Protein AF-E1KUI1-F1 (afdb_monomer)

Solvent-accessible surface area (backbone atoms only — not comparable to full-atom values): 10138 Å² total; per-residue (Å²): 111,72,47,56,78,68,71,68,58,51,74,69,55,48,51,50,50,35,56,54,46,67,44,92,85,58,58,82,94,52,48,87,53,28,62,72,44,41,47,66,69,60,43,74,79,70,71,72,81,56,72,68,55,54,53,51,53,49,58,68,67,61,61,84,68,82,73,88,76,76,85,78,53,72,67,68,71,46,47,63,56,55,54,53,51,51,53,53,48,51,52,52,51,50,57,50,47,54,53,49,58,66,53,56,75,76,64,83,70,88,81,92,82,83,92,83,82,89,81,90,83,92,75,91,80,81,84,82,93,82,80,86,82,72,85,82,83,85,83,81,82,79,89,80,85,89,86,86,131

Organism: NCBI:txid866771

pLDDT: mean 72.59, std 19.26, range [33.62, 96.5]

Foldseek 3Di:
DVCVVVVNDDPVRLVVVLVQLPDPDDDPVCVVCSCVSVVVVPCVVPDDDDPVVVVVVCVVVPPVPPDPPDDDDPCNVCVVVVVVVVVVVVVVVVVVVVVVVVVVVPPPDDDDDDDDDDDDDDDDDDDDPDDPPDDDDDDDDDDDDDDDD

Sequence (149 aa):
MERYWRCETSLQEEEILRSFFSQEDVPANLLPYKELFSYEQTEKATEILGEDFDKKILGMVNEDHPVKARVITMRQRLMPLFKAAAVVAIILTLQNALQGALTDEQAAQQPTMTPIENTANKGAAVAKIDSAKIDSAQQAQAIAPSDVN

Radius of gyration: 42.43 Å; Cα contacts (8 Å, |Δi|>4): 20; chains: 1; bounding box: 92×52×97 Å

Mean predicted aligned error: 21.45 Å

Structure (mmCIF, N/CA/C/O backbone):
data_AF-E1KUI1-F1
#
_entry.id   AF-E1KUI1-F1
#
loop_
_atom_site.group_PDB
_atom_site.id
_atom_site.type_symbol
_atom_site.label_atom_id
_atom_site.label_alt_id
_atom_site.label_comp_id
_atom_site.label_asym_id
_atom_site.label_entity_id
_atom_site.label_seq_id
_atom_site.pdbx_PDB_ins_code
_atom_site.Cartn_x
_atom_site.Cartn_y
_atom_site.Cartn_z
_atom_site.occupancy
_atom_site.B_iso_or_equiv
_atom_site.auth_seq_id
_atom_site.auth_comp_id
_atom_site.auth_asym_id
_atom_site.auth_atom_id
_atom_site.pdbx_PDB_model_num
ATOM 1 N N . MET A 1 1 ? -6.679 10.945 22.020 1.00 87.62 1 MET A N 1
ATOM 2 C CA . MET A 1 1 ? -7.544 10.284 21.008 1.00 87.62 1 MET A CA 1
ATOM 3 C C . MET A 1 1 ? -7.897 11.222 19.854 1.00 87.62 1 MET A C 1
ATOM 5 O O . MET A 1 1 ? -8.005 10.807 18.716 1.00 87.62 1 MET A O 1
ATOM 9 N N . GLU A 1 2 ? -8.007 12.513 20.120 1.00 91.44 2 GLU A N 1
ATOM 10 C CA . GLU A 1 2 ? -8.360 13.606 19.215 1.00 91.44 2 GLU A CA 1
ATOM 11 C C . GLU A 1 2 ? -7.459 13.668 17.975 1.00 91.44 2 GLU A C 1
ATOM 13 O O . GLU A 1 2 ? -7.941 13.912 16.875 1.00 91.44 2 GLU A O 1
ATOM 18 N N . ARG A 1 3 ? -6.154 13.407 18.132 1.00 95.56 3 ARG A N 1
ATOM 19 C CA . ARG A 1 3 ? -5.214 13.321 17.001 1.00 95.56 3 ARG A CA 1
ATOM 20 C C . ARG A 1 3 ? -5.436 12.085 16.132 1.00 95.56 3 ARG A C 1
ATOM 22 O O . ARG A 1 3 ? -5.349 12.202 14.918 1.00 95.56 3 ARG A O 1
ATOM 29 N N . TYR A 1 4 ? -5.774 10.946 16.740 1.00 92.75 4 TYR A N 1
ATOM 30 C CA . TYR A 1 4 ? -6.116 9.722 16.009 1.00 92.75 4 TYR A CA 1
ATOM 31 C C . TYR A 1 4 ? -7.357 9.960 15.142 1.00 92.75 4 TYR A C 1
ATOM 33 O O . TYR A 1 4 ? -7.344 9.703 13.944 1.00 92.75 4 TYR A O 1
ATOM 41 N N . TRP A 1 5 ? -8.384 10.606 15.707 1.00 92.62 5 TRP A N 1
ATOM 42 C CA . TRP A 1 5 ? -9.588 10.996 14.964 1.00 92.62 5 TRP A CA 1
ATOM 43 C C . TRP A 1 5 ? -9.354 12.025 13.859 1.00 92.62 5 TRP A C 1
ATOM 45 O O . TRP A 1 5 ? -10.129 12.089 12.910 1.00 92.62 5 TRP A O 1
ATOM 55 N N . ARG A 1 6 ? -8.296 12.827 13.969 1.00 96.25 6 ARG A N 1
ATOM 56 C CA . ARG A 1 6 ? -7.874 13.778 12.934 1.00 96.25 6 ARG A CA 1
ATOM 57 C C . ARG A 1 6 ? -6.891 13.166 11.929 1.00 96.25 6 ARG A C 1
ATOM 59 O O . ARG A 1 6 ? -6.432 13.887 11.051 1.00 96.25 6 ARG A O 1
ATOM 66 N N . CYS A 1 7 ? -6.580 11.873 12.050 1.00 93.06 7 CYS A N 1
ATOM 67 C CA . CYS A 1 7 ? -5.584 11.166 11.241 1.00 93.06 7 CYS A CA 1
ATOM 68 C C . CYS A 1 7 ? -4.186 11.815 11.295 1.00 93.06 7 CYS A C 1
ATOM 70 O O . CYS A 1 7 ? -3.474 11.864 10.297 1.00 93.06 7 CYS A O 1
ATOM 72 N N . GLU A 1 8 ? -3.798 12.333 12.463 1.00 96.25 8 GLU A N 1
ATOM 73 C CA . GLU A 1 8 ? -2.501 12.989 12.696 1.00 96.25 8 GLU A CA 1
ATOM 74 C C . GLU A 1 8 ? -1.548 12.160 13.569 1.00 96.25 8 GLU A C 1
ATOM 76 O O . GLU A 1 8 ? -0.517 12.666 14.017 1.00 96.25 8 GLU A O 1
ATOM 81 N N . THR A 1 9 ? -1.904 10.916 13.882 1.00 94.69 9 THR A N 1
ATOM 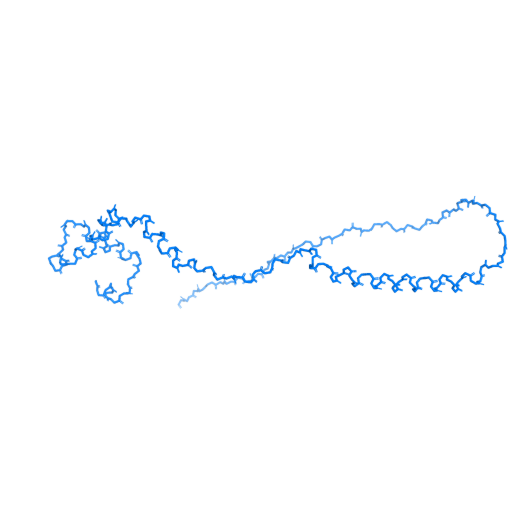82 C CA . THR A 1 9 ? -1.051 10.013 14.659 1.00 94.69 9 THR A CA 1
ATOM 83 C C . THR A 1 9 ? 0.041 9.389 13.802 1.00 94.69 9 THR A C 1
ATOM 85 O O . THR A 1 9 ? -0.169 9.091 12.628 1.00 94.69 9 THR A O 1
ATOM 88 N N . SER A 1 10 ? 1.218 9.170 14.387 1.00 95.88 10 SER A N 1
ATOM 89 C CA . SER A 1 10 ? 2.260 8.352 13.762 1.00 95.88 10 SER A CA 1
ATOM 90 C C . SER A 1 10 ? 2.019 6.855 13.998 1.00 95.88 10 SER A C 1
ATOM 92 O O . SER A 1 10 ? 1.294 6.464 14.913 1.00 95.88 10 SER A O 1
ATOM 94 N N . LEU A 1 11 ? 2.691 5.996 13.223 1.00 92.81 11 LEU A N 1
ATOM 95 C CA . LEU A 1 11 ? 2.594 4.536 13.383 1.00 92.81 11 LEU A CA 1
ATOM 96 C C . LEU A 1 11 ? 2.981 4.064 14.794 1.00 92.81 11 LEU A C 1
ATOM 98 O O . LEU A 1 11 ? 2.354 3.153 15.331 1.00 92.81 11 LEU A O 1
ATOM 102 N N . GLN A 1 12 ? 3.985 4.702 15.403 1.00 94.12 12 GLN A N 1
ATOM 103 C CA . GLN A 1 12 ? 4.421 4.399 16.769 1.00 94.12 12 GLN A CA 1
ATOM 104 C C . GLN A 1 12 ? 3.353 4.797 17.793 1.00 94.12 12 GLN A C 1
ATOM 106 O O . GLN A 1 12 ? 3.092 4.066 18.742 1.00 94.12 12 GLN A O 1
ATOM 111 N N . GLU A 1 13 ? 2.708 5.949 17.602 1.00 92.88 13 GLU A N 1
ATOM 112 C CA . GLU A 1 13 ? 1.629 6.402 18.483 1.00 92.88 13 GLU A CA 1
ATOM 113 C C . GLU A 1 13 ? 0.415 5.473 18.401 1.00 92.88 13 GLU A C 1
ATOM 115 O O . GLU A 1 13 ? -0.19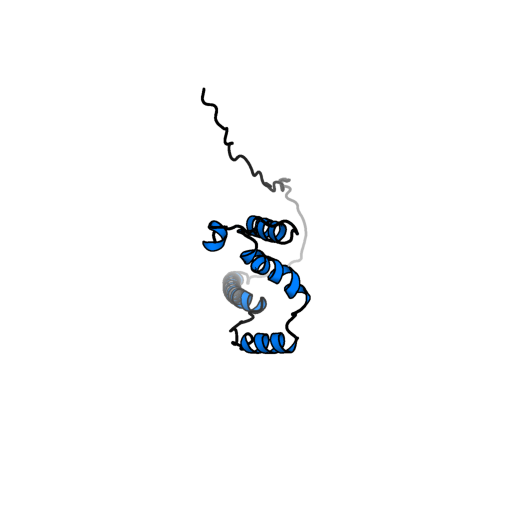0 5.151 19.422 1.00 92.88 13 GLU A O 1
ATOM 120 N N . GLU A 1 14 ? 0.082 4.988 17.208 1.00 91.94 14 GLU A N 1
ATOM 121 C CA . GLU A 1 14 ? -0.985 4.004 17.023 1.00 91.94 14 GLU A CA 1
ATOM 122 C C . GLU A 1 14 ? -0.646 2.639 17.625 1.00 91.94 14 GLU A C 1
ATOM 124 O O . GLU A 1 14 ? -1.529 1.966 18.147 1.00 91.94 14 GLU A O 1
ATOM 129 N N . GLU A 1 15 ? 0.620 2.217 17.598 1.00 90.75 15 GLU A N 1
ATOM 130 C CA . GLU A 1 15 ? 1.066 1.001 18.286 1.00 90.75 15 GLU A CA 1
ATOM 131 C C . GLU A 1 15 ? 0.901 1.112 19.807 1.00 90.75 15 GLU A C 1
ATOM 133 O O . GLU A 1 15 ? 0.444 0.166 20.455 1.00 90.75 15 GLU A O 1
ATOM 138 N N . ILE A 1 16 ? 1.181 2.289 20.371 1.00 92.19 16 ILE A N 1
ATOM 139 C CA . ILE A 1 16 ? 0.914 2.579 21.783 1.00 92.19 16 ILE A CA 1
ATOM 140 C C . ILE A 1 16 ? -0.591 2.528 22.064 1.00 92.19 16 ILE A C 1
ATOM 142 O O . ILE A 1 16 ? -0.994 1.930 23.059 1.00 92.19 16 ILE A O 1
ATOM 146 N N . LEU A 1 17 ? -1.431 3.107 21.198 1.00 91.62 17 LEU A N 1
ATOM 147 C CA . LEU A 1 17 ? -2.890 3.039 21.345 1.00 91.62 17 LEU A CA 1
ATOM 148 C C . LEU A 1 17 ? -3.383 1.587 21.311 1.00 91.62 17 LEU A C 1
ATOM 150 O O . LEU A 1 17 ? -4.104 1.174 22.217 1.00 91.62 17 LEU A O 1
ATOM 154 N N . ARG A 1 18 ? -2.939 0.790 20.334 1.00 89.44 18 ARG A N 1
ATOM 155 C CA . ARG A 1 18 ? -3.255 -0.644 20.252 1.00 89.44 18 ARG A CA 1
ATOM 156 C C . ARG A 1 18 ? -2.854 -1.383 21.529 1.00 89.44 18 ARG A C 1
ATOM 158 O O . ARG A 1 18 ? -3.669 -2.091 22.115 1.00 89.44 18 ARG A O 1
ATOM 165 N N . SER A 1 19 ? -1.634 -1.148 22.009 1.00 89.50 19 SER A N 1
ATOM 166 C CA . SER A 1 19 ? -1.121 -1.767 23.236 1.00 89.50 19 SER A CA 1
ATOM 167 C C . SER A 1 19 ? -1.911 -1.352 24.479 1.00 89.50 19 SER A C 1
ATOM 169 O O . SER A 1 19 ? -2.194 -2.192 25.327 1.00 89.50 19 SER A O 1
ATOM 171 N N . PHE A 1 20 ? -2.300 -0.079 24.582 1.00 91.38 20 PHE A N 1
ATOM 172 C CA . PHE A 1 20 ? -3.112 0.448 25.680 1.00 91.38 20 PHE A CA 1
ATOM 173 C C . PHE A 1 20 ? -4.503 -0.198 25.718 1.00 91.38 20 PHE A C 1
ATOM 175 O O . PHE A 1 20 ? -4.936 -0.679 26.760 1.00 91.38 20 PHE A O 1
ATOM 182 N N . PHE A 1 21 ? -5.191 -0.273 24.577 1.00 90.69 21 PHE A N 1
ATOM 183 C CA . PHE A 1 21 ? -6.535 -0.856 24.499 1.00 90.69 21 PHE A CA 1
ATOM 184 C C . PHE A 1 21 ? -6.555 -2.389 24.576 1.00 90.69 21 PHE A C 1
ATOM 186 O O . PHE A 1 21 ? -7.590 -2.968 24.906 1.00 90.69 21 PHE A O 1
ATOM 193 N N . SER A 1 22 ? -5.418 -3.050 24.343 1.00 86.25 22 SER A N 1
ATOM 194 C CA . SER A 1 22 ? -5.261 -4.490 24.573 1.00 86.25 22 SER A CA 1
ATOM 195 C C . SER A 1 22 ? -5.218 -4.869 26.062 1.00 86.25 22 SER A C 1
ATOM 197 O O . SER A 1 22 ? -5.285 -6.056 26.380 1.00 86.25 22 SER A O 1
ATOM 199 N N . GLN A 1 23 ? -5.090 -3.904 26.977 1.00 85.94 23 GLN A N 1
ATOM 200 C CA . GLN A 1 23 ? -5.065 -4.159 28.418 1.00 85.94 23 GLN A CA 1
ATOM 201 C C . GLN A 1 23 ? -6.477 -4.443 28.968 1.00 85.94 23 GLN A C 1
ATOM 203 O O . GLN A 1 23 ? -7.504 -4.068 28.387 1.00 85.94 23 GLN A O 1
ATOM 208 N N . GLU A 1 24 ? -6.549 -5.142 30.104 1.00 78.62 24 GLU A N 1
ATOM 209 C CA . GLU A 1 24 ? -7.824 -5.430 30.778 1.00 78.62 24 GLU A CA 1
ATOM 210 C C . GLU A 1 24 ? -8.410 -4.189 31.471 1.00 78.62 24 GLU A C 1
ATOM 212 O O . GLU A 1 24 ? -9.627 -4.012 31.460 1.00 78.62 24 GLU A O 1
ATOM 217 N N . ASP A 1 25 ? -7.559 -3.299 31.991 1.00 84.44 25 ASP A N 1
ATOM 218 C CA . ASP A 1 25 ? -7.949 -2.096 32.734 1.00 84.44 25 ASP A CA 1
ATOM 219 C C . ASP A 1 25 ? -7.960 -0.848 31.832 1.00 84.44 25 ASP A C 1
ATOM 221 O O . ASP A 1 25 ? -6.983 -0.105 31.738 1.00 84.44 25 ASP A O 1
ATOM 225 N N . VAL A 1 26 ? -9.072 -0.638 31.118 1.00 87.38 26 VAL A N 1
ATOM 226 C CA . VAL A 1 26 ? -9.299 0.557 30.287 1.00 87.38 26 VAL A CA 1
ATOM 227 C C . VAL A 1 26 ? -10.351 1.453 30.956 1.00 87.38 26 VAL A C 1
ATOM 229 O O . VAL A 1 26 ? -11.426 0.964 31.314 1.00 87.38 26 VAL A O 1
ATOM 232 N N . PRO A 1 27 ? -10.108 2.773 31.078 1.00 90.25 27 PRO A N 1
ATOM 233 C CA . PRO A 1 27 ? -11.058 3.714 31.667 1.00 90.25 27 PRO A CA 1
ATOM 234 C C . PRO A 1 27 ? -12.456 3.662 31.032 1.00 90.25 27 PRO A C 1
ATOM 236 O O . PRO A 1 27 ? -12.597 3.543 29.813 1.00 90.25 27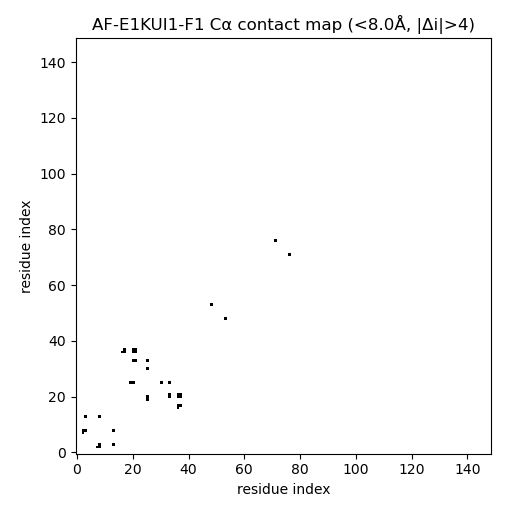 PRO A O 1
ATOM 239 N N . ALA A 1 28 ? -13.506 3.833 31.843 1.00 88.31 28 ALA A N 1
ATOM 240 C CA . ALA A 1 28 ? -14.900 3.670 31.412 1.00 88.31 28 ALA A CA 1
ATOM 241 C C . ALA A 1 28 ? -15.318 4.574 30.235 1.00 88.31 28 ALA A C 1
ATOM 243 O O . ALA A 1 28 ? -16.136 4.185 29.406 1.00 88.31 28 ALA A O 1
ATOM 244 N N . ASN A 1 29 ? -14.731 5.768 30.128 1.00 88.88 29 ASN A N 1
ATOM 245 C CA . ASN A 1 29 ? -14.962 6.701 29.021 1.00 88.88 29 ASN A CA 1
ATOM 246 C C . ASN A 1 29 ? -14.332 6.248 27.692 1.00 88.88 29 ASN A C 1
ATOM 248 O O . ASN A 1 29 ? -14.696 6.767 26.639 1.00 88.88 29 ASN A O 1
ATOM 252 N N . LEU A 1 30 ? -13.378 5.317 27.741 1.00 89.12 30 LEU A N 1
ATOM 253 C CA . LEU A 1 30 ? -12.646 4.805 26.586 1.00 89.12 30 LEU A CA 1
ATOM 254 C C . LEU A 1 30 ? -13.030 3.364 26.220 1.00 89.12 30 LEU A C 1
ATOM 256 O O . LEU A 1 30 ? -12.732 2.935 25.108 1.00 89.12 30 LEU A O 1
ATOM 260 N N . LEU A 1 31 ? -13.753 2.652 27.095 1.00 88.56 31 LEU A N 1
ATOM 261 C CA . LEU A 1 31 ? -14.287 1.310 26.832 1.00 88.56 31 LEU A CA 1
ATOM 262 C C . LEU A 1 31 ? -15.001 1.160 25.476 1.00 88.56 31 LEU A C 1
ATOM 264 O O . LEU A 1 31 ? -14.735 0.162 24.808 1.00 88.56 31 LEU A O 1
ATOM 268 N N . PRO A 1 32 ? -15.836 2.116 25.005 1.00 89.25 32 PRO A N 1
ATOM 269 C CA . PRO A 1 32 ? -16.510 1.976 23.711 1.00 89.25 32 PRO A CA 1
ATOM 270 C C . PRO A 1 32 ? -15.553 1.868 22.518 1.00 89.25 32 PRO A C 1
ATOM 272 O O . PRO A 1 32 ? -15.928 1.345 21.475 1.00 89.25 32 PRO A O 1
ATOM 275 N N . TYR A 1 33 ? -14.323 2.366 22.660 1.00 89.06 33 TYR A N 1
ATOM 276 C CA . TYR A 1 33 ? -13.316 2.352 21.600 1.00 89.06 33 TYR A CA 1
ATOM 277 C C . TYR A 1 33 ? -12.393 1.139 21.674 1.00 89.06 33 TYR A C 1
ATOM 279 O O . TYR A 1 33 ? -11.600 0.945 20.761 1.00 89.06 33 TYR A O 1
ATOM 287 N N . LYS A 1 34 ? -12.487 0.314 22.725 1.00 89.06 34 LYS A N 1
ATOM 288 C CA . LYS A 1 34 ? -11.634 -0.867 22.892 1.00 89.06 34 LYS A CA 1
ATOM 289 C C . LYS A 1 34 ? -11.737 -1.808 21.692 1.00 89.06 34 LYS A C 1
ATOM 291 O O . LYS A 1 34 ? -10.710 -2.214 21.155 1.00 89.06 34 LYS A O 1
ATOM 296 N N . GLU A 1 35 ? -12.961 -2.050 21.224 1.00 86.94 35 GLU A N 1
ATOM 297 C CA . GLU A 1 35 ? -13.221 -2.934 20.083 1.00 86.94 35 GLU A CA 1
ATOM 298 C C . GLU A 1 35 ? -12.586 -2.448 18.772 1.00 86.94 35 GLU A C 1
ATOM 300 O O . GLU A 1 35 ? -12.198 -3.248 17.926 1.00 86.94 35 GLU A O 1
ATOM 305 N N . LEU A 1 36 ? -12.406 -1.132 18.613 1.00 88.25 36 LEU A N 1
ATOM 306 C CA . LEU A 1 36 ? -11.766 -0.570 17.424 1.00 88.25 36 LEU A CA 1
ATOM 307 C C . LEU A 1 36 ? -10.295 -0.989 17.311 1.00 88.25 36 LEU A C 1
ATOM 309 O O . LEU A 1 36 ? -9.790 -1.179 16.208 1.00 88.25 36 LEU A O 1
ATOM 313 N N . PHE A 1 37 ? -9.613 -1.119 18.449 1.00 88.44 37 PHE A N 1
ATOM 314 C CA . PHE A 1 37 ? -8.192 -1.456 18.499 1.00 88.44 37 PHE A CA 1
ATOM 315 C C . PHE A 1 37 ? -7.943 -2.954 18.725 1.00 88.44 37 PHE A C 1
ATOM 317 O O . PHE A 1 37 ? -6.877 -3.440 18.353 1.00 88.44 37 PHE A O 1
ATOM 324 N N . SER A 1 38 ? -8.903 -3.697 19.290 1.00 83.50 38 SER A N 1
ATOM 325 C CA . SER A 1 38 ? -8.815 -5.159 19.431 1.00 83.50 38 SER A CA 1
ATOM 326 C C . SER A 1 38 ? -9.057 -5.883 18.104 1.00 83.50 38 SER A C 1
ATOM 328 O O . SER A 1 38 ? -8.363 -6.856 17.815 1.00 83.50 38 SER A O 1
ATOM 330 N N . TYR A 1 39 ? -9.978 -5.385 17.270 1.00 77.00 39 TYR A N 1
ATOM 331 C CA . TYR A 1 39 ? -10.375 -6.032 16.017 1.00 77.00 39 TYR A CA 1
ATOM 332 C C . TYR A 1 39 ? -9.187 -6.296 15.083 1.00 77.00 39 TYR A C 1
ATOM 334 O O . TYR A 1 39 ? -9.008 -7.413 14.596 1.00 77.00 39 TYR A O 1
ATOM 342 N N . GLU A 1 40 ? -8.308 -5.303 14.891 1.00 68.00 40 GLU A N 1
ATOM 343 C CA . GLU A 1 40 ? -7.105 -5.474 14.064 1.00 68.00 40 GLU A CA 1
ATOM 344 C C . GLU A 1 40 ? -6.160 -6.560 14.592 1.00 68.00 40 GLU A C 1
ATOM 346 O O . GLU A 1 40 ? -5.435 -7.173 13.810 1.00 68.00 40 GLU A O 1
ATOM 351 N N . GLN A 1 41 ? -6.124 -6.773 15.907 1.00 69.62 41 GLN A N 1
ATOM 352 C CA . GLN A 1 41 ? -5.233 -7.740 16.539 1.00 69.62 41 GLN A CA 1
ATOM 353 C C . GLN A 1 41 ? -5.781 -9.167 16.417 1.00 69.62 41 GLN A C 1
ATOM 355 O O . GLN A 1 41 ? -5.005 -10.107 16.247 1.00 69.62 41 GLN A O 1
ATOM 360 N N . THR A 1 42 ? -7.104 -9.324 16.4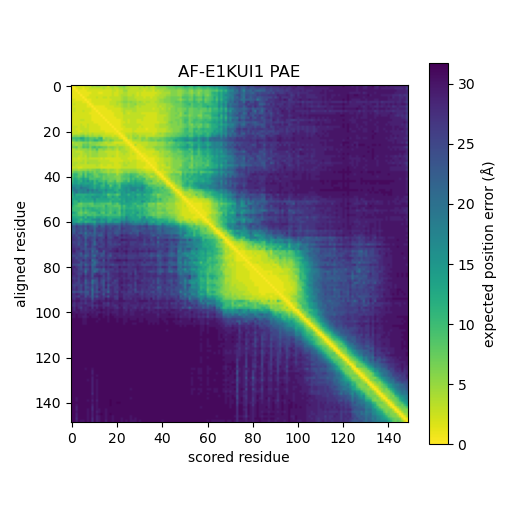97 1.00 67.50 42 THR A N 1
ATOM 361 C CA . THR A 1 42 ? -7.782 -10.626 16.520 1.00 67.50 42 THR A CA 1
ATOM 362 C C . THR A 1 42 ? -8.065 -11.175 15.117 1.00 67.50 42 THR A C 1
ATOM 364 O O . THR A 1 42 ? -7.859 -12.363 14.873 1.00 67.50 42 THR A O 1
ATOM 367 N N . GLU A 1 43 ? -8.467 -10.328 14.167 1.00 63.84 43 GLU A N 1
ATOM 368 C CA . GLU A 1 43 ? -8.926 -10.784 12.844 1.00 63.84 43 GLU A CA 1
ATOM 369 C C . GLU A 1 43 ? -7.802 -10.950 11.816 1.00 63.84 43 GLU A C 1
ATOM 371 O O . GLU A 1 43 ? -7.898 -11.814 10.943 1.00 63.84 43 GLU A O 1
ATOM 376 N N . LYS A 1 44 ? -6.674 -10.228 11.954 1.00 61.44 44 LYS A N 1
ATOM 377 C CA . LYS A 1 44 ? -5.494 -10.415 11.077 1.00 61.44 44 LYS A CA 1
ATOM 378 C C . LYS A 1 44 ? -4.970 -11.856 11.072 1.00 61.44 44 LYS A C 1
ATOM 380 O O . LYS A 1 44 ? -4.291 -12.249 10.129 1.00 61.44 44 LYS A O 1
ATOM 385 N N . ALA A 1 45 ? -5.258 -12.628 12.119 1.00 61.12 45 ALA A N 1
ATOM 386 C CA . ALA A 1 45 ? -4.861 -14.027 12.224 1.00 61.12 45 ALA A CA 1
ATOM 387 C C . ALA A 1 45 ? -5.888 -15.011 11.635 1.00 61.12 45 ALA A C 1
ATOM 389 O O . ALA A 1 45 ? -5.525 -16.153 11.357 1.00 61.12 45 ALA A O 1
ATOM 390 N N . THR A 1 46 ? -7.145 -14.596 11.459 1.00 62.09 46 THR A N 1
ATOM 391 C CA . THR A 1 46 ? -8.273 -15.520 11.248 1.00 62.09 46 THR A CA 1
ATOM 392 C C . THR A 1 46 ? -8.895 -15.383 9.859 1.00 62.09 46 THR A C 1
ATOM 394 O O . THR A 1 46 ? -9.269 -16.394 9.266 1.00 62.09 46 THR A O 1
ATOM 397 N N . GLU A 1 47 ? -8.944 -14.177 9.289 1.00 65.00 47 GLU A N 1
ATOM 398 C CA . GLU A 1 47 ? -9.609 -13.922 8.006 1.00 65.00 47 GLU A CA 1
ATOM 399 C C . GLU A 1 47 ? -8.591 -13.655 6.887 1.00 65.00 47 GLU A C 1
ATOM 401 O O . GLU A 1 47 ? -8.405 -12.540 6.400 1.00 65.00 47 GLU A O 1
ATOM 406 N N . ILE A 1 48 ? -7.878 -14.709 6.488 1.00 72.75 48 ILE A N 1
ATOM 407 C CA . ILE A 1 48 ? -7.005 -14.662 5.311 1.00 72.75 48 ILE A CA 1
ATOM 408 C C . ILE A 1 48 ? -7.878 -14.890 4.076 1.00 72.75 48 ILE A C 1
ATOM 410 O O . ILE A 1 48 ? -8.610 -15.879 3.992 1.00 72.75 48 ILE A O 1
ATOM 414 N N . LEU A 1 49 ? -7.804 -13.978 3.105 1.00 80.69 49 LEU A N 1
ATOM 415 C CA . LEU A 1 49 ? -8.493 -14.150 1.831 1.00 80.69 49 LEU A CA 1
ATOM 416 C C . LEU A 1 49 ? -7.902 -15.363 1.096 1.00 80.69 49 LEU A C 1
ATOM 418 O O . LEU A 1 49 ? -6.689 -15.558 1.060 1.00 80.69 49 LEU A O 1
ATOM 422 N N . GLY A 1 50 ? -8.771 -16.205 0.537 1.00 84.06 50 GLY A N 1
ATOM 423 C CA . GLY A 1 50 ? -8.346 -17.403 -0.187 1.00 84.06 50 GLY A CA 1
ATOM 424 C C . GLY A 1 50 ? -7.651 -17.081 -1.513 1.00 84.06 50 GLY A C 1
ATOM 425 O O . GLY A 1 50 ? -7.845 -16.012 -2.091 1.00 84.06 50 GLY A O 1
ATOM 426 N N . GLU A 1 51 ? -6.916 -18.058 -2.046 1.00 83.12 51 GLU A N 1
ATOM 427 C CA . GLU A 1 51 ? -6.149 -17.931 -3.299 1.00 83.12 51 GLU A CA 1
ATOM 428 C C . GLU A 1 51 ? -7.002 -17.497 -4.512 1.00 83.12 51 GLU A C 1
ATOM 430 O O . GLU A 1 51 ? -6.500 -16.876 -5.453 1.00 83.12 51 GLU A O 1
ATOM 435 N N . ASP A 1 52 ? -8.309 -17.776 -4.496 1.00 88.25 52 ASP A N 1
ATOM 436 C CA . ASP A 1 52 ? -9.245 -17.349 -5.541 1.00 88.25 52 ASP A CA 1
ATOM 437 C C . ASP A 1 52 ? -9.384 -15.822 -5.635 1.00 88.25 52 ASP A C 1
ATOM 439 O O . ASP A 1 52 ? -9.556 -15.279 -6.734 1.00 88.25 52 ASP A O 1
ATOM 443 N N . PHE A 1 53 ? -9.299 -15.114 -4.503 1.00 89.00 53 PHE A N 1
ATOM 444 C CA . PHE A 1 53 ? -9.317 -13.653 -4.485 1.00 89.00 53 PHE A CA 1
ATOM 445 C C . PHE A 1 53 ? -8.064 -13.103 -5.158 1.00 89.00 53 PHE A C 1
ATOM 447 O O . PHE A 1 53 ? -8.174 -12.295 -6.082 1.00 8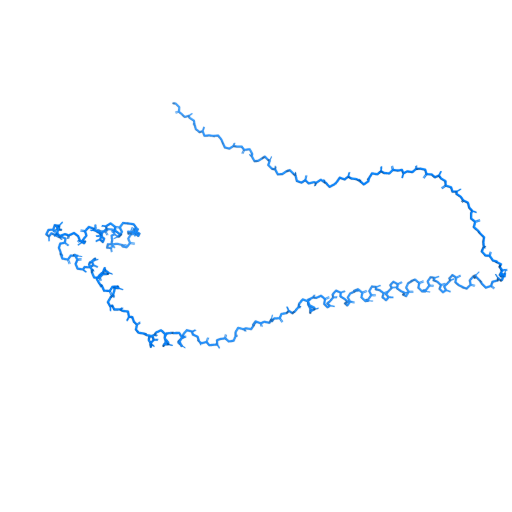9.00 53 PHE A O 1
ATOM 454 N N . ASP A 1 54 ? -6.896 -13.607 -4.766 1.00 86.25 54 ASP A N 1
ATOM 455 C CA . ASP A 1 54 ? -5.612 -13.200 -5.331 1.00 86.25 54 ASP A CA 1
ATOM 456 C C . ASP A 1 54 ? -5.594 -13.421 -6.840 1.00 86.25 54 ASP A C 1
ATOM 458 O O . ASP A 1 54 ? -5.270 -12.512 -7.602 1.00 86.25 54 ASP A O 1
ATOM 462 N N . LYS A 1 55 ? -6.044 -14.594 -7.300 1.00 87.00 55 LYS A N 1
ATOM 463 C CA . LYS A 1 55 ? -6.144 -14.916 -8.727 1.00 87.00 55 LYS A CA 1
ATOM 464 C C . LYS A 1 55 ? -7.063 -13.952 -9.479 1.00 87.00 55 LYS A C 1
ATOM 466 O O . LYS A 1 55 ? -6.751 -13.556 -10.604 1.00 87.00 55 LYS A O 1
ATOM 471 N N . LYS A 1 56 ? -8.186 -13.558 -8.874 1.00 88.62 56 LYS A N 1
ATOM 472 C CA . LYS A 1 56 ? -9.130 -12.596 -9.456 1.00 88.62 56 LYS A CA 1
ATOM 473 C C . LYS A 1 56 ? -8.529 -11.192 -9.547 1.00 88.62 56 LYS A C 1
ATOM 475 O O . LYS A 1 56 ? -8.639 -10.570 -10.600 1.00 88.62 56 LYS A O 1
ATOM 480 N N . ILE A 1 57 ? -7.891 -10.702 -8.483 1.00 88.31 57 ILE A N 1
ATOM 4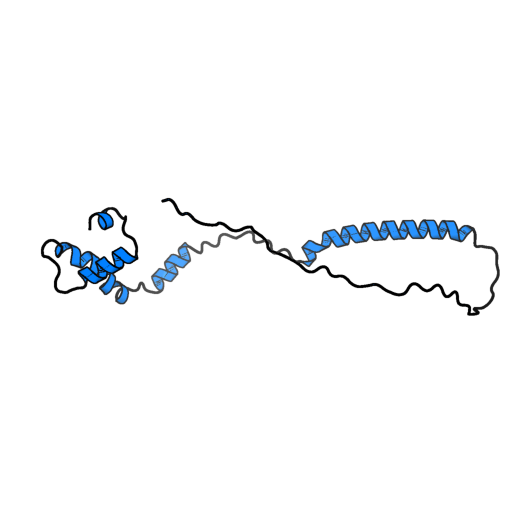81 C CA . ILE A 1 57 ? -7.256 -9.376 -8.463 1.00 88.31 57 ILE A CA 1
ATOM 482 C C . ILE A 1 57 ? -6.073 -9.332 -9.427 1.00 88.31 57 ILE A C 1
ATOM 484 O O . ILE A 1 57 ? -5.967 -8.408 -10.231 1.00 88.31 57 ILE A O 1
ATOM 488 N N . LEU A 1 58 ? -5.228 -10.363 -9.417 1.00 86.44 58 LEU A N 1
ATOM 489 C CA . LEU A 1 58 ? -4.096 -10.467 -10.328 1.00 86.44 58 LEU A CA 1
ATOM 490 C C . LEU A 1 58 ? -4.565 -10.517 -11.789 1.00 86.44 58 LEU A C 1
ATOM 492 O O . LEU A 1 58 ? -3.939 -9.901 -12.642 1.00 86.44 58 LEU A O 1
ATOM 496 N N . GLY A 1 59 ? -5.693 -11.175 -12.072 1.00 86.81 59 GLY A N 1
ATOM 497 C CA . GLY A 1 59 ? -6.320 -11.176 -13.395 1.00 86.81 59 GLY A CA 1
ATOM 498 C C . GLY A 1 59 ? -6.881 -9.818 -13.836 1.00 86.81 59 GLY A C 1
ATOM 499 O O . GLY A 1 59 ? -6.896 -9.540 -15.028 1.00 86.81 59 GLY A O 1
ATOM 500 N N . MET A 1 60 ? -7.311 -8.963 -12.902 1.00 82.56 60 MET A N 1
ATOM 501 C CA . MET A 1 60 ? -7.749 -7.589 -13.202 1.00 82.56 60 MET A CA 1
ATOM 502 C C . MET A 1 60 ? -6.573 -6.627 -13.419 1.00 82.56 60 MET A C 1
ATOM 504 O O . MET A 1 60 ? -6.711 -5.650 -14.146 1.00 82.56 60 MET A O 1
ATOM 508 N N . VAL A 1 61 ? -5.434 -6.873 -12.765 1.00 82.31 61 VAL A N 1
ATOM 509 C CA . VAL A 1 61 ? -4.242 -6.009 -12.831 1.00 82.31 61 VAL A CA 1
ATOM 510 C C . VAL A 1 61 ? -3.333 -6.389 -14.001 1.00 82.31 61 VAL A C 1
ATOM 512 O O . VAL A 1 61 ? -2.771 -5.505 -14.644 1.00 82.31 61 VAL A O 1
ATOM 515 N N . ASN A 1 62 ? -3.213 -7.684 -14.312 1.00 70.06 62 ASN A N 1
ATOM 516 C CA . ASN A 1 62 ? -2.499 -8.192 -15.487 1.00 70.06 62 ASN A CA 1
ATOM 517 C C . ASN A 1 62 ? -3.319 -8.013 -16.774 1.00 70.06 62 ASN A C 1
ATOM 519 O O . ASN A 1 62 ? -3.398 -8.924 -17.599 1.00 70.06 62 ASN A O 1
ATOM 523 N N . GLU A 1 63 ? -3.914 -6.839 -16.993 1.00 66.94 63 GLU A N 1
ATOM 524 C CA . GLU A 1 63 ? -4.193 -6.466 -18.372 1.00 66.94 63 GLU A CA 1
ATOM 525 C C . GLU A 1 63 ? -2.840 -6.382 -19.077 1.00 66.94 63 GLU A C 1
ATOM 527 O O . GLU A 1 63 ? -2.038 -5.490 -18.795 1.00 66.94 63 GLU A O 1
ATOM 532 N N . ASP A 1 64 ? -2.568 -7.362 -19.944 1.00 60.53 64 ASP A N 1
ATOM 533 C CA . ASP A 1 64 ? -1.387 -7.436 -20.799 1.00 60.53 64 ASP A CA 1
ATOM 534 C C . ASP A 1 64 ? -1.376 -6.221 -21.735 1.00 60.53 64 ASP A C 1
ATOM 536 O O . ASP A 1 64 ? -1.706 -6.288 -22.919 1.00 60.53 64 ASP A O 1
ATOM 540 N N . HIS A 1 65 ? -1.025 -5.053 -21.208 1.00 61.97 65 HIS A N 1
ATOM 541 C CA . HIS A 1 65 ? -0.684 -3.903 -22.010 1.00 61.97 65 HIS A CA 1
ATOM 542 C C . HIS A 1 65 ? 0.658 -4.224 -22.658 1.00 61.97 65 HIS A C 1
ATOM 544 O O . HIS A 1 65 ? 1.661 -4.350 -21.947 1.00 61.97 65 HIS A O 1
ATOM 550 N N . PRO A 1 66 ? 0.722 -4.372 -23.995 1.00 66.62 66 PRO A N 1
ATOM 551 C CA . PRO A 1 66 ? 1.978 -4.663 -24.654 1.00 66.62 66 PRO A CA 1
ATOM 552 C C . PRO A 1 66 ? 2.912 -3.471 -24.448 1.00 66.62 66 PRO A C 1
ATOM 554 O O . PRO A 1 66 ? 2.824 -2.448 -25.135 1.00 66.62 66 PRO A O 1
ATOM 557 N N . VAL A 1 67 ? 3.834 -3.596 -23.492 1.00 66.94 67 VAL A N 1
ATOM 558 C CA . VAL A 1 67 ? 4.943 -2.662 -23.364 1.00 66.94 67 VAL A CA 1
ATOM 559 C C . VAL A 1 67 ? 5.757 -2.780 -24.645 1.00 66.94 67 VAL A C 1
ATOM 561 O O . VAL A 1 67 ? 6.225 -3.855 -25.020 1.00 66.94 67 VAL A O 1
ATOM 564 N N . LYS A 1 68 ? 5.913 -1.669 -25.368 1.00 67.75 68 LYS A N 1
ATOM 565 C CA . LYS A 1 68 ? 6.754 -1.597 -26.570 1.00 67.75 68 LYS A CA 1
ATOM 566 C C . LYS A 1 68 ? 8.234 -1.632 -26.169 1.00 67.75 68 LYS A C 1
ATOM 568 O O . LYS A 1 68 ? 8.986 -0.700 -26.441 1.00 67.75 68 LYS A O 1
ATOM 573 N N . ALA A 1 69 ? 8.660 -2.693 -25.492 1.00 72.62 69 ALA A N 1
ATOM 574 C CA . ALA A 1 69 ? 10.040 -2.905 -25.097 1.00 72.62 69 ALA A CA 1
ATOM 575 C C . ALA A 1 69 ? 10.839 -3.360 -26.327 1.00 72.62 69 ALA A C 1
ATOM 577 O O . ALA A 1 69 ? 10.878 -4.535 -26.689 1.00 72.62 69 ALA A O 1
ATOM 578 N N . ARG A 1 70 ? 11.465 -2.407 -27.025 1.00 74.19 70 ARG A N 1
ATOM 579 C CA . ARG A 1 70 ? 12.397 -2.703 -28.119 1.00 74.19 70 ARG A CA 1
ATOM 580 C C . ARG A 1 70 ? 13.736 -3.127 -27.515 1.00 74.19 70 ARG A C 1
ATOM 582 O O . ARG A 1 70 ? 14.524 -2.279 -27.107 1.00 74.19 70 ARG A O 1
ATOM 589 N N . VAL A 1 71 ? 14.020 -4.428 -27.490 1.00 79.06 71 VAL A N 1
ATOM 590 C CA . VAL A 1 71 ? 15.345 -4.929 -27.094 1.00 79.06 71 VAL A CA 1
ATOM 591 C C . VAL A 1 71 ? 16.344 -4.601 -28.208 1.00 79.06 71 VAL A C 1
ATOM 593 O O . VAL A 1 71 ? 16.308 -5.195 -29.284 1.00 79.06 71 VAL A O 1
ATOM 596 N N . ILE A 1 72 ? 17.220 -3.622 -27.976 1.00 81.19 72 ILE A N 1
ATOM 597 C CA . ILE A 1 72 ? 18.319 -3.286 -28.891 1.00 81.19 72 ILE A CA 1
ATOM 598 C C . ILE A 1 72 ? 19.561 -4.059 -28.442 1.00 81.19 72 ILE A C 1
ATOM 600 O O . ILE A 1 72 ? 20.022 -3.907 -27.313 1.00 81.19 72 ILE A O 1
ATOM 604 N N . THR A 1 73 ? 20.128 -4.879 -29.328 1.00 86.56 73 THR A N 1
ATOM 605 C CA . THR A 1 73 ? 21.369 -5.616 -29.038 1.00 86.56 73 THR A CA 1
ATOM 606 C C . THR A 1 73 ? 22.592 -4.696 -29.130 1.00 86.56 73 THR A C 1
ATOM 608 O O . THR A 1 73 ? 22.622 -3.763 -29.937 1.00 86.56 73 THR A O 1
ATOM 611 N N . MET A 1 74 ? 23.652 -4.971 -28.357 1.00 85.00 74 MET A N 1
ATOM 612 C CA . MET A 1 74 ? 24.898 -4.179 -28.409 1.00 85.00 74 MET A CA 1
ATOM 613 C C . MET A 1 74 ? 25.499 -4.113 -29.819 1.00 85.00 74 MET A C 1
ATOM 615 O O . MET A 1 74 ? 25.997 -3.069 -30.237 1.00 85.00 74 MET A O 1
ATOM 619 N N . ARG A 1 75 ? 25.373 -5.193 -30.600 1.00 88.31 75 ARG A N 1
ATOM 620 C CA . ARG A 1 75 ? 25.796 -5.224 -32.006 1.00 88.31 75 ARG A CA 1
ATOM 621 C C . ARG A 1 75 ? 25.064 -4.175 -32.848 1.00 88.31 75 ARG A C 1
ATOM 623 O O . ARG A 1 75 ? 25.694 -3.484 -33.644 1.00 88.31 75 ARG A O 1
ATOM 630 N N . GLN A 1 76 ? 23.753 -4.027 -32.658 1.00 87.50 76 GLN A N 1
ATOM 631 C CA . GLN A 1 76 ? 22.947 -3.045 -33.383 1.00 87.50 76 GLN A CA 1
ATOM 632 C C . GLN A 1 76 ? 23.314 -1.605 -32.997 1.00 87.50 76 GLN A C 1
ATOM 634 O O . GLN A 1 76 ? 23.339 -0.730 -33.859 1.00 87.50 76 GLN A O 1
ATOM 639 N N . ARG A 1 77 ? 23.678 -1.375 -31.729 1.00 86.69 77 ARG A N 1
ATOM 640 C CA . ARG A 1 77 ? 24.154 -0.075 -31.233 1.00 86.69 77 ARG A CA 1
ATOM 641 C C . ARG A 1 77 ? 25.520 0.327 -31.807 1.00 86.69 77 ARG A C 1
ATOM 643 O O . ARG A 1 77 ? 25.754 1.512 -32.016 1.00 86.69 77 ARG A O 1
ATOM 650 N N . LEU A 1 78 ? 26.402 -0.636 -32.089 1.00 89.94 78 LEU A N 1
ATOM 651 C CA . LEU A 1 78 ? 27.749 -0.385 -32.627 1.00 89.94 78 LEU A CA 1
ATOM 652 C C . LEU A 1 78 ? 27.813 -0.357 -34.163 1.00 89.94 78 LEU A C 1
ATOM 654 O O . LEU A 1 78 ? 28.754 0.199 -34.726 1.00 89.94 78 LEU A O 1
ATOM 658 N N . MET A 1 79 ? 26.808 -0.896 -34.860 1.00 92.25 79 MET A N 1
ATOM 659 C CA . MET A 1 79 ? 26.706 -0.869 -36.326 1.00 92.25 79 MET A CA 1
ATOM 660 C C . MET A 1 79 ? 26.966 0.510 -36.983 1.00 92.25 79 MET A C 1
ATOM 662 O O . MET A 1 79 ? 27.666 0.531 -37.998 1.00 92.25 79 MET A O 1
ATOM 666 N N . PRO A 1 80 ? 26.476 1.662 -36.468 1.00 90.25 80 PRO A N 1
ATOM 667 C CA . PRO A 1 80 ? 26.797 2.972 -37.050 1.00 90.25 80 PRO A CA 1
ATOM 668 C C . PRO A 1 80 ? 28.287 3.342 -36.967 1.00 90.25 80 PRO A C 1
ATOM 670 O O . PRO A 1 80 ? 28.796 3.980 -37.885 1.00 90.25 80 PRO A O 1
ATOM 673 N N . LEU A 1 81 ? 29.008 2.901 -35.931 1.00 92.56 81 LEU A N 1
ATOM 674 C CA . LEU A 1 81 ? 30.448 3.153 -35.800 1.00 92.56 81 LEU A CA 1
ATOM 675 C C . LEU A 1 81 ? 31.247 2.351 -36.828 1.00 92.56 81 LEU A C 1
ATOM 677 O O . LEU A 1 81 ? 32.149 2.891 -37.458 1.00 92.56 81 LEU A O 1
ATOM 681 N N . PHE A 1 82 ? 30.866 1.092 -37.067 1.00 92.62 82 PHE A N 1
ATOM 682 C CA . PHE A 1 82 ? 31.470 0.280 -38.127 1.00 92.62 82 PHE A CA 1
ATOM 683 C C . PHE A 1 82 ? 31.243 0.881 -39.519 1.00 92.62 82 PHE A C 1
ATOM 685 O O . PHE A 1 82 ? 32.146 0.849 -40.351 1.00 92.62 82 PHE A O 1
ATOM 692 N N . LYS A 1 83 ? 30.068 1.479 -39.768 1.00 93.19 83 LYS A N 1
ATOM 693 C CA . LYS A 1 83 ? 29.802 2.206 -41.020 1.00 93.19 83 LYS A CA 1
ATOM 694 C C . LYS A 1 83 ? 30.721 3.419 -41.175 1.00 93.19 83 LYS A C 1
ATOM 696 O O . LYS A 1 83 ? 31.308 3.592 -42.238 1.00 93.19 83 LYS A O 1
ATOM 701 N N . ALA A 1 84 ? 30.872 4.226 -40.124 1.00 95.62 84 ALA A N 1
ATOM 702 C CA . ALA A 1 84 ? 31.765 5.383 -40.146 1.00 95.62 84 ALA A CA 1
ATOM 703 C C . ALA A 1 84 ? 33.232 4.967 -40.352 1.00 95.62 84 ALA A C 1
ATOM 705 O O . ALA A 1 84 ? 33.917 5.521 -41.209 1.00 95.62 84 ALA A O 1
ATOM 706 N N . ALA A 1 85 ? 33.689 3.941 -39.629 1.00 95.31 85 ALA A N 1
ATOM 707 C CA . ALA A 1 85 ? 35.045 3.417 -39.747 1.00 95.31 85 ALA A CA 1
ATOM 708 C C . ALA A 1 85 ? 35.350 2.891 -41.158 1.00 95.31 85 ALA A C 1
ATOM 710 O O . ALA A 1 85 ? 36.435 3.143 -41.670 1.00 95.31 85 ALA A O 1
ATOM 711 N N . ALA A 1 86 ? 34.398 2.217 -41.814 1.00 96.25 86 ALA A N 1
ATOM 712 C CA . ALA A 1 86 ? 34.574 1.731 -43.182 1.00 96.25 86 ALA A CA 1
ATOM 713 C C . ALA A 1 86 ? 34.760 2.875 -44.190 1.00 96.25 86 ALA A C 1
ATOM 715 O O . ALA A 1 86 ? 35.634 2.796 -45.048 1.00 96.25 86 ALA A O 1
ATOM 716 N N . VAL A 1 87 ? 33.983 3.956 -44.069 1.00 96.50 87 VAL A N 1
ATOM 717 C CA . VAL A 1 87 ? 34.132 5.140 -44.933 1.00 96.50 87 VAL A CA 1
ATOM 718 C C . VAL A 1 87 ? 35.504 5.779 -44.737 1.00 96.50 87 VAL A C 1
ATOM 720 O O . VAL A 1 87 ? 36.200 6.043 -45.714 1.00 96.50 87 VAL A O 1
ATOM 723 N N . VAL A 1 88 ? 35.918 5.976 -43.483 1.00 95.81 88 VAL A N 1
ATOM 724 C CA . VAL A 1 88 ? 37.243 6.523 -43.160 1.00 95.81 88 VAL A CA 1
ATOM 725 C C . VAL A 1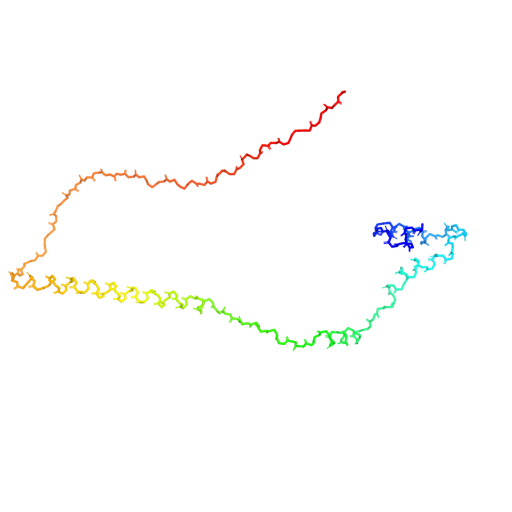 88 ? 38.351 5.620 -43.701 1.00 95.81 88 VAL A C 1
ATOM 727 O O . VAL A 1 88 ? 39.283 6.117 -44.323 1.00 95.81 88 VAL A O 1
ATOM 730 N N . ALA A 1 89 ? 38.233 4.302 -43.533 1.00 95.38 89 ALA A N 1
ATOM 731 C CA . ALA A 1 89 ? 39.193 3.344 -44.065 1.00 95.38 89 ALA A CA 1
ATOM 732 C C . ALA A 1 89 ? 39.301 3.445 -45.591 1.00 95.38 89 ALA A C 1
ATOM 734 O O . ALA A 1 89 ? 40.408 3.565 -46.094 1.00 95.38 89 ALA A O 1
ATOM 735 N N . ILE A 1 90 ? 38.179 3.488 -46.320 1.00 95.31 90 ILE A N 1
ATOM 736 C CA . ILE A 1 90 ? 38.174 3.656 -47.782 1.00 95.31 90 ILE A CA 1
ATOM 737 C C . ILE A 1 90 ? 38.872 4.959 -48.183 1.00 95.31 90 ILE A C 1
ATOM 739 O O . ILE A 1 90 ? 39.726 4.936 -49.064 1.00 95.31 90 ILE A O 1
ATOM 743 N N . ILE A 1 91 ? 38.554 6.083 -47.533 1.00 95.12 91 ILE A N 1
ATOM 744 C CA . ILE A 1 91 ? 39.184 7.379 -47.828 1.00 95.12 91 ILE A CA 1
ATOM 745 C C . ILE A 1 91 ? 40.697 7.305 -47.600 1.00 95.12 91 ILE A C 1
ATOM 747 O O . ILE A 1 91 ? 41.460 7.692 -48.480 1.00 95.12 91 ILE A O 1
ATOM 751 N N . LEU A 1 92 ? 41.138 6.759 -46.464 1.00 92.06 92 LEU A N 1
ATOM 752 C CA . LEU A 1 92 ? 42.560 6.598 -46.150 1.00 92.06 92 LEU A CA 1
ATOM 753 C C . LEU A 1 92 ? 43.262 5.640 -47.121 1.00 92.06 92 LEU A C 1
ATOM 755 O O . LEU A 1 92 ? 44.376 5.916 -47.554 1.00 92.06 92 LEU A O 1
ATOM 759 N N . THR A 1 93 ? 42.617 4.534 -47.502 1.00 92.00 93 THR A N 1
ATOM 760 C CA . THR A 1 93 ? 43.158 3.575 -48.474 1.00 92.00 93 THR A CA 1
ATOM 761 C C . THR A 1 93 ? 43.314 4.216 -49.847 1.00 92.00 93 THR A C 1
ATOM 763 O O . THR A 1 93 ? 44.368 4.071 -50.458 1.00 92.00 93 THR A O 1
ATOM 766 N N . LEU A 1 94 ? 42.310 4.957 -50.320 1.00 91.31 94 LEU A N 1
ATOM 767 C CA . LEU A 1 94 ? 42.388 5.665 -51.596 1.00 91.31 94 LEU A CA 1
ATOM 768 C C . LEU A 1 94 ? 43.446 6.772 -51.548 1.00 91.31 94 LEU A C 1
ATOM 770 O O . LEU A 1 94 ? 44.250 6.886 -52.467 1.00 91.31 94 LEU A O 1
ATOM 774 N N . GLN A 1 95 ? 43.500 7.546 -50.463 1.00 83.06 95 GLN A N 1
ATOM 775 C CA . GLN A 1 95 ? 44.473 8.623 -50.289 1.00 83.06 95 GLN A CA 1
ATOM 776 C C . GLN A 1 95 ? 45.919 8.109 -50.224 1.00 83.06 95 GLN A C 1
ATOM 778 O O . GLN A 1 95 ? 46.809 8.738 -50.799 1.00 83.06 95 GLN A O 1
ATOM 783 N N . ASN A 1 96 ? 46.151 6.960 -49.583 1.00 78.50 96 ASN A N 1
ATOM 784 C CA . ASN A 1 96 ? 47.455 6.296 -49.582 1.00 78.50 96 ASN A CA 1
ATOM 785 C C . ASN A 1 96 ? 47.789 5.684 -50.952 1.00 78.50 96 ASN A C 1
ATOM 787 O O . ASN A 1 96 ? 48.923 5.805 -51.404 1.00 78.50 96 ASN A O 1
ATOM 791 N N . ALA A 1 97 ? 46.821 5.066 -51.637 1.00 81.94 97 ALA A N 1
ATOM 792 C CA . ALA A 1 97 ? 47.036 4.463 -52.954 1.00 81.94 97 ALA A CA 1
ATOM 793 C C . ALA A 1 97 ? 47.324 5.502 -54.049 1.00 81.94 97 ALA A C 1
ATOM 795 O O . ALA A 1 97 ? 48.154 5.252 -54.912 1.00 81.94 97 ALA A O 1
ATOM 796 N N . LEU A 1 98 ? 46.687 6.678 -54.007 1.00 76.12 98 LEU A N 1
ATOM 797 C CA . LEU A 1 98 ? 46.954 7.781 -54.938 1.00 76.12 98 LEU A CA 1
ATOM 798 C C . LEU A 1 98 ? 48.370 8.348 -54.764 1.00 76.12 98 LEU A C 1
ATOM 800 O O . LEU A 1 98 ? 49.046 8.601 -55.753 1.00 76.12 98 LEU A O 1
ATOM 804 N N . GLN A 1 99 ? 48.844 8.509 -53.525 1.00 64.44 99 GLN A N 1
ATOM 805 C CA . GLN A 1 99 ? 50.226 8.931 -53.264 1.00 64.44 99 GLN A CA 1
ATOM 806 C C . GLN A 1 99 ? 51.234 7.851 -53.676 1.00 64.44 99 GLN A C 1
ATOM 808 O O . GLN A 1 99 ? 52.242 8.180 -54.293 1.00 64.44 99 GLN A O 1
ATOM 813 N N . GLY A 1 100 ? 50.941 6.573 -53.406 1.00 66.31 100 GLY A N 1
ATOM 814 C CA . GLY A 1 100 ? 51.743 5.442 -53.885 1.00 66.31 100 GLY A CA 1
ATOM 815 C C . GLY A 1 100 ? 51.830 5.399 -55.413 1.00 66.31 100 GLY A C 1
ATOM 816 O O . GLY A 1 100 ? 52.924 5.411 -55.956 1.00 66.31 100 GLY A O 1
ATOM 817 N N . ALA A 1 101 ? 50.697 5.503 -56.113 1.00 59.09 101 ALA A N 1
ATOM 818 C CA . ALA A 1 101 ? 50.637 5.478 -57.576 1.00 59.09 101 ALA A CA 1
ATOM 819 C C . ALA A 1 101 ? 51.315 6.687 -58.249 1.00 59.09 101 ALA A C 1
ATOM 821 O O . ALA A 1 101 ? 51.877 6.544 -59.331 1.00 59.09 101 ALA A O 1
ATOM 822 N N . LEU A 1 102 ? 51.293 7.871 -57.621 1.00 55.47 102 LEU A N 1
ATOM 823 C CA . LEU A 1 102 ? 52.020 9.056 -58.103 1.00 55.47 102 LEU A CA 1
ATOM 824 C C . LEU A 1 102 ? 53.529 8.988 -57.810 1.00 55.47 102 LEU A C 1
ATOM 826 O O . LEU A 1 102 ? 54.313 9.626 -58.508 1.00 55.47 102 LEU A O 1
ATOM 830 N N . THR A 1 103 ? 53.939 8.221 -56.796 1.00 54.47 103 THR A N 1
ATOM 831 C CA . THR A 1 103 ? 55.356 8.004 -56.452 1.00 54.47 103 THR A CA 1
ATOM 832 C C . THR A 1 103 ? 55.959 6.842 -57.257 1.00 54.47 103 THR A C 1
ATOM 834 O O . THR A 1 103 ? 57.148 6.863 -57.571 1.00 54.47 103 THR A O 1
ATOM 837 N N . ASP A 1 104 ? 55.136 5.876 -57.678 1.00 52.59 104 ASP A N 1
ATOM 838 C CA . ASP A 1 104 ? 55.548 4.722 -58.488 1.00 52.59 104 ASP A CA 1
ATOM 839 C C . ASP A 1 104 ? 55.878 5.085 -59.955 1.00 52.59 104 ASP A C 1
ATOM 841 O O . ASP A 1 104 ? 56.652 4.376 -60.598 1.00 52.59 104 ASP A O 1
ATOM 845 N N . GLU A 1 105 ? 55.393 6.218 -60.486 1.00 49.25 105 GLU A N 1
ATOM 846 C CA . GLU A 1 105 ? 55.765 6.718 -61.830 1.00 49.25 105 GLU A CA 1
ATOM 847 C C . GLU A 1 105 ? 57.200 7.278 -61.913 1.00 49.25 105 GLU A C 1
ATOM 849 O O . GLU A 1 105 ? 57.729 7.459 -63.009 1.00 49.25 105 GLU A O 1
ATOM 854 N N . GLN A 1 106 ? 57.878 7.524 -60.785 1.00 44.66 106 GLN A N 1
ATOM 855 C CA . GLN A 1 106 ? 59.266 8.020 -60.772 1.00 44.66 106 GLN A CA 1
ATOM 856 C C . GLN A 1 106 ? 60.311 6.958 -60.395 1.00 44.66 106 GLN A C 1
ATOM 858 O O . GLN A 1 106 ? 61.504 7.255 -60.382 1.00 44.66 106 GLN A O 1
ATOM 863 N N . ALA A 1 107 ? 59.900 5.709 -60.159 1.00 42.81 107 ALA A N 1
ATOM 864 C CA . ALA A 1 107 ? 60.795 4.611 -59.775 1.00 42.81 107 ALA A CA 1
ATOM 865 C C . ALA A 1 107 ? 61.043 3.577 -60.896 1.00 42.81 107 ALA A C 1
ATOM 867 O O . ALA A 1 107 ? 61.563 2.493 -60.640 1.00 42.81 107 ALA A O 1
ATOM 868 N N . ALA A 1 108 ? 60.712 3.893 -62.152 1.00 47.88 108 ALA A N 1
ATOM 869 C CA . ALA A 1 108 ? 60.938 3.008 -63.296 1.00 47.88 108 ALA A CA 1
ATOM 870 C C . ALA A 1 108 ? 62.283 3.268 -64.012 1.00 47.88 108 ALA A C 1
ATOM 872 O O . ALA A 1 108 ? 62.318 3.403 -65.233 1.00 47.88 108 ALA A O 1
ATOM 873 N N . GLN A 1 109 ? 63.404 3.320 -63.281 1.00 38.66 109 GLN A N 1
ATOM 874 C CA . GLN A 1 109 ? 64.751 3.115 -63.844 1.00 38.66 109 GLN A CA 1
ATOM 875 C C . GLN A 1 109 ? 65.576 2.222 -62.892 1.00 38.66 109 GLN A C 1
ATOM 877 O O . GLN A 1 109 ? 65.760 2.534 -61.722 1.00 38.66 109 GLN A O 1
ATOM 882 N N . GLN A 1 110 ? 65.983 1.067 -63.428 1.00 39.16 110 GLN A N 1
ATOM 883 C CA . GLN A 1 110 ? 66.652 -0.124 -62.851 1.00 39.16 110 GLN A CA 1
ATOM 884 C C . GLN A 1 110 ? 68.006 0.165 -62.134 1.00 39.16 110 GLN A C 1
ATOM 886 O O . GLN A 1 110 ? 68.484 1.288 -62.279 1.00 39.16 110 GLN A O 1
ATOM 891 N N . PRO A 1 111 ? 68.737 -0.797 -61.493 1.00 42.91 111 PRO A N 1
ATOM 892 C CA . PRO A 1 111 ? 68.542 -2.254 -61.352 1.00 42.91 111 PRO A CA 1
ATOM 893 C C . PRO A 1 111 ? 68.724 -2.830 -59.917 1.00 42.91 111 PRO A C 1
ATOM 895 O O . PRO A 1 111 ? 69.160 -2.179 -58.974 1.00 42.91 111 PRO A O 1
ATOM 898 N N . THR A 1 112 ? 68.414 -4.121 -59.796 1.00 41.44 112 THR A N 1
ATOM 899 C CA . THR A 1 112 ? 68.691 -5.075 -58.706 1.00 41.44 112 THR A CA 1
ATOM 900 C C . THR A 1 112 ? 70.099 -4.965 -58.098 1.00 41.44 112 THR A C 1
ATOM 902 O O . THR A 1 112 ? 71.046 -4.963 -58.876 1.00 41.44 112 THR A O 1
ATOM 905 N N . MET A 1 113 ? 70.243 -5.025 -56.757 1.00 33.62 113 MET A N 1
ATOM 906 C CA . MET A 1 113 ? 71.263 -5.805 -56.006 1.00 33.62 113 MET A CA 1
ATOM 907 C C . MET A 1 113 ? 70.875 -5.979 -54.512 1.00 33.62 113 MET A C 1
ATOM 909 O O . MET A 1 113 ? 70.121 -5.199 -53.946 1.00 33.62 113 MET A O 1
ATOM 913 N N . THR A 1 114 ? 71.364 -7.082 -53.943 1.00 43.22 114 THR A N 1
ATOM 914 C CA . THR A 1 114 ? 71.071 -7.843 -52.702 1.00 43.22 114 THR A CA 1
ATOM 915 C C . THR A 1 114 ? 71.133 -7.122 -51.333 1.00 43.22 114 THR A C 1
ATOM 917 O O . THR A 1 114 ? 71.719 -6.047 -51.243 1.00 43.22 114 THR A O 1
ATOM 920 N N . PRO A 1 115 ? 70.600 -7.731 -50.241 1.00 54.59 115 PRO A N 1
ATOM 921 C CA . PRO A 1 115 ? 70.511 -7.106 -48.918 1.00 54.59 115 PRO A CA 1
ATOM 922 C C . PRO A 1 115 ? 71.834 -7.218 -48.151 1.00 54.59 115 PRO A C 1
ATOM 924 O O . PRO A 1 115 ? 72.386 -8.313 -48.062 1.00 54.59 115 PRO A O 1
ATOM 927 N N . ILE A 1 116 ? 72.325 -6.118 -47.567 1.00 40.56 116 ILE A N 1
ATOM 928 C CA . ILE A 1 116 ? 73.411 -6.148 -46.575 1.00 40.56 116 ILE A CA 1
ATOM 929 C C . ILE A 1 116 ? 73.133 -5.148 -45.445 1.00 40.56 116 ILE A C 1
ATOM 931 O O . ILE A 1 116 ? 72.661 -4.032 -45.644 1.00 40.56 116 ILE A O 1
ATOM 935 N N . GLU A 1 117 ? 73.419 -5.649 -44.254 1.00 47.25 117 GLU A N 1
ATOM 936 C CA . GLU A 1 117 ? 73.165 -5.166 -42.906 1.00 47.25 117 GLU A CA 1
ATOM 937 C C . GLU A 1 117 ? 74.168 -4.085 -42.438 1.00 47.25 117 GLU A C 1
ATOM 939 O O . GLU A 1 117 ? 75.247 -3.932 -43.007 1.00 47.25 117 GLU A O 1
ATOM 944 N N . ASN A 1 118 ? 73.848 -3.469 -41.288 1.00 47.25 118 ASN A N 1
ATOM 945 C CA . ASN A 1 118 ? 74.691 -2.644 -40.398 1.00 47.25 118 ASN A CA 1
ATOM 946 C C . ASN A 1 118 ? 74.903 -1.175 -40.837 1.00 47.25 118 ASN A C 1
ATOM 948 O O . ASN A 1 118 ? 75.308 -0.874 -41.947 1.00 47.25 118 ASN A O 1
ATOM 952 N N . THR A 1 119 ? 74.689 -0.165 -39.991 1.00 38.41 119 THR A N 1
ATOM 953 C CA . THR A 1 119 ? 75.351 0.029 -38.695 1.00 38.41 119 THR A CA 1
ATOM 954 C C . THR A 1 119 ? 74.626 1.069 -37.833 1.00 38.41 119 THR A C 1
ATOM 956 O O . THR A 1 119 ? 73.888 1.930 -38.304 1.00 38.41 119 THR A O 1
ATOM 959 N N . ALA A 1 120 ? 74.877 0.943 -36.533 1.00 44.41 120 ALA A N 1
ATOM 960 C CA . ALA A 1 120 ? 74.409 1.763 -35.433 1.00 44.41 120 ALA A CA 1
ATOM 961 C C . ALA A 1 120 ? 74.502 3.285 -35.640 1.00 44.41 120 ALA A C 1
ATOM 963 O O . ALA A 1 120 ? 75.545 3.810 -36.020 1.00 44.41 120 ALA A O 1
ATOM 964 N N . ASN A 1 121 ? 73.479 3.996 -35.157 1.00 45.38 121 ASN A N 1
ATOM 965 C CA . ASN A 1 121 ? 73.710 5.269 -34.486 1.00 45.38 121 ASN A CA 1
ATOM 966 C C . ASN A 1 121 ? 72.997 5.295 -33.130 1.00 45.38 121 ASN A C 1
ATOM 968 O O . ASN A 1 121 ? 71.774 5.262 -33.016 1.00 45.38 121 ASN A O 1
ATOM 972 N N . LYS A 1 122 ? 73.829 5.285 -32.090 1.00 41.78 122 LYS A N 1
ATOM 973 C CA . LYS A 1 122 ? 73.491 5.310 -30.673 1.00 41.78 122 LYS A CA 1
ATOM 974 C C . LYS A 1 122 ? 73.291 6.766 -30.256 1.00 41.78 122 LYS A C 1
ATOM 976 O O . LYS A 1 122 ? 74.262 7.476 -30.029 1.00 41.78 122 LYS A O 1
ATOM 981 N N . GLY A 1 123 ? 72.038 7.189 -30.123 1.00 42.53 123 GLY A N 1
ATOM 982 C CA . GLY A 1 123 ? 71.652 8.390 -29.384 1.00 42.53 123 GLY A CA 1
ATOM 983 C C . GLY A 1 123 ? 70.838 7.970 -28.167 1.00 42.53 123 GLY A C 1
ATOM 984 O O . GLY A 1 123 ? 69.719 7.489 -28.306 1.00 42.53 123 GLY A O 1
ATOM 985 N N . ALA A 1 124 ? 71.423 8.078 -26.979 1.00 50.41 124 ALA A N 1
ATOM 986 C CA . ALA A 1 124 ? 70.764 7.753 -25.725 1.00 50.41 124 ALA A CA 1
ATOM 987 C C . ALA A 1 124 ? 69.633 8.751 -25.420 1.00 50.41 124 ALA A C 1
ATOM 989 O O . ALA A 1 124 ? 69.888 9.943 -25.277 1.00 50.41 124 ALA A O 1
ATOM 990 N N . ALA A 1 125 ? 68.413 8.252 -25.228 1.00 45.97 125 ALA A N 1
ATOM 991 C CA . ALA A 1 125 ? 67.406 8.898 -24.391 1.00 45.97 125 ALA A CA 1
ATOM 992 C C . ALA A 1 125 ? 66.597 7.802 -23.686 1.00 45.97 125 ALA A C 1
ATOM 994 O O . ALA A 1 125 ? 65.6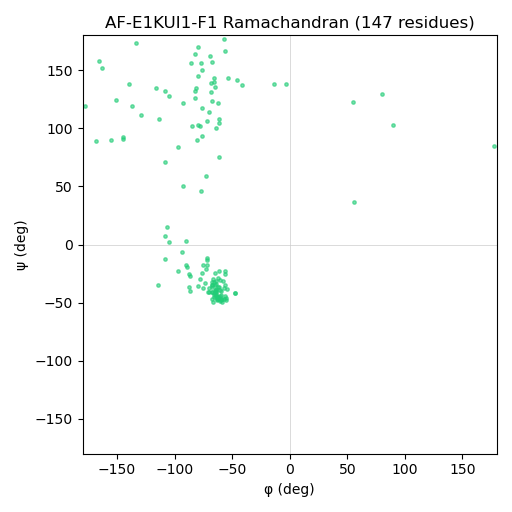36 7.242 -24.207 1.00 45.97 125 ALA A O 1
ATOM 995 N N . VAL A 1 126 ? 67.089 7.440 -22.507 1.00 58.47 126 VAL A N 1
ATOM 996 C CA . VAL A 1 126 ? 66.479 6.501 -21.570 1.00 58.47 126 VAL A CA 1
ATOM 997 C C . VAL A 1 126 ? 65.398 7.231 -20.767 1.00 58.47 126 VAL A C 1
ATOM 999 O O . VAL A 1 126 ? 65.652 8.310 -20.247 1.00 58.47 126 VAL A O 1
ATOM 1002 N N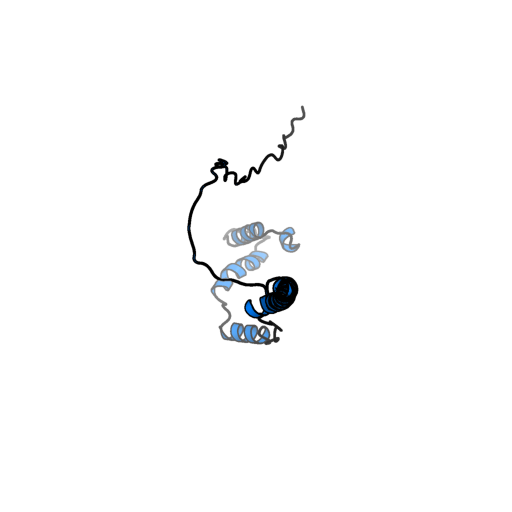 . ALA A 1 127 ? 64.243 6.573 -20.642 1.00 61.03 127 ALA A N 1
ATOM 1003 C CA . ALA A 1 127 ? 63.256 6.638 -19.559 1.00 61.03 127 ALA A CA 1
ATOM 1004 C C . ALA A 1 127 ? 62.649 7.996 -19.148 1.00 61.03 127 ALA A C 1
ATOM 1006 O O . ALA A 1 127 ? 63.313 8.867 -18.595 1.00 61.03 127 ALA A O 1
ATOM 1007 N N . LYS A 1 128 ? 61.313 8.063 -19.212 1.00 51.84 128 LYS A N 1
ATOM 1008 C CA . LYS A 1 128 ? 60.454 8.059 -18.009 1.00 51.84 128 LYS A CA 1
ATOM 1009 C C . LYS A 1 128 ? 58.993 7.858 -18.421 1.00 51.84 128 LYS A C 1
ATOM 1011 O O . LYS A 1 128 ? 58.252 8.801 -18.668 1.00 51.84 128 LYS A O 1
ATOM 1016 N N . ILE A 1 129 ? 58.600 6.591 -18.491 1.00 56.41 129 ILE A N 1
ATOM 1017 C CA . ILE A 1 129 ? 57.228 6.182 -18.198 1.00 56.41 129 ILE A CA 1
ATOM 1018 C C . ILE A 1 129 ? 57.171 6.132 -16.674 1.00 56.41 129 ILE A C 1
ATOM 1020 O O . ILE A 1 129 ? 57.772 5.237 -16.096 1.00 56.41 129 ILE A O 1
ATOM 1024 N N . ASP A 1 130 ? 56.568 7.140 -16.045 1.00 56.06 130 ASP A N 1
ATOM 1025 C CA . ASP A 1 130 ? 55.742 6.950 -14.848 1.00 56.06 130 ASP A CA 1
ATOM 1026 C C . ASP A 1 130 ? 55.144 8.282 -14.392 1.00 56.06 130 ASP A C 1
ATOM 1028 O O . ASP A 1 130 ? 55.871 9.221 -14.062 1.00 56.06 130 ASP A O 1
ATOM 1032 N N . SER A 1 131 ? 53.815 8.355 -14.370 1.00 49.06 131 SER A N 1
ATOM 1033 C CA . SER A 1 131 ? 53.025 9.039 -13.337 1.00 49.06 131 SER A CA 1
ATOM 1034 C C . SER A 1 131 ? 51.551 8.951 -13.717 1.00 49.06 131 SER A C 1
ATOM 1036 O O . SER A 1 131 ? 50.971 9.871 -14.295 1.00 49.06 131 SER A O 1
ATOM 1038 N N . ALA A 1 132 ? 50.933 7.832 -13.345 1.00 52.69 132 ALA A N 1
ATOM 1039 C CA . ALA A 1 132 ? 49.522 7.837 -13.003 1.00 52.69 132 ALA A CA 1
ATOM 1040 C C . ALA A 1 132 ? 49.349 8.774 -11.795 1.00 52.69 132 ALA A C 1
ATOM 1042 O O . ALA A 1 132 ? 49.735 8.433 -10.679 1.00 52.69 132 ALA A O 1
ATOM 1043 N N . LYS A 1 133 ? 48.811 9.981 -12.004 1.00 51.47 133 LYS A N 1
ATOM 1044 C CA . LYS A 1 133 ? 48.321 10.802 -10.892 1.00 51.47 133 LYS A CA 1
ATOM 1045 C C . LYS A 1 133 ? 46.936 10.298 -10.519 1.00 51.47 133 LYS A C 1
ATOM 1047 O O . LYS A 1 133 ? 45.931 10.710 -11.088 1.00 51.47 133 LYS A O 1
ATOM 1052 N N . ILE A 1 134 ? 46.948 9.340 -9.604 1.00 51.72 134 ILE A N 1
ATOM 1053 C CA . ILE A 1 134 ? 45.809 8.961 -8.783 1.00 51.72 134 ILE A CA 1
ATOM 1054 C C . ILE A 1 134 ? 45.430 10.116 -7.848 1.00 51.72 134 ILE A C 1
ATOM 1056 O O . ILE A 1 134 ? 46.288 10.827 -7.330 1.00 51.72 134 ILE A O 1
ATOM 1060 N N . ASP A 1 135 ? 44.118 10.272 -7.731 1.00 48.88 135 ASP A N 1
ATOM 1061 C CA . ASP A 1 135 ? 43.292 10.979 -6.756 1.00 48.88 135 ASP A CA 1
ATOM 1062 C C . ASP A 1 135 ? 43.949 11.668 -5.545 1.00 48.88 135 ASP A C 1
ATOM 1064 O O . ASP A 1 135 ? 44.742 11.100 -4.794 1.00 48.88 135 ASP A O 1
ATOM 1068 N N . SER A 1 136 ? 43.451 12.867 -5.247 1.00 50.62 136 SER A N 1
ATOM 1069 C CA . SER A 1 136 ? 43.339 13.359 -3.872 1.00 50.62 136 SER A CA 1
ATOM 1070 C C . SER A 1 136 ? 42.077 14.199 -3.764 1.00 50.62 136 SER A C 1
ATOM 1072 O O . SER A 1 136 ? 42.051 15.394 -4.056 1.00 50.62 136 SER A O 1
ATOM 1074 N N . ALA A 1 137 ? 41.012 13.510 -3.369 1.00 52.28 137 ALA A N 1
ATOM 1075 C CA . ALA A 1 137 ? 39.832 14.100 -2.777 1.00 52.28 137 ALA A CA 1
ATOM 1076 C C . ALA A 1 137 ? 40.157 14.681 -1.388 1.00 52.28 137 ALA A C 1
ATOM 1078 O O . ALA A 1 137 ? 41.044 14.194 -0.693 1.00 52.28 137 ALA A O 1
ATOM 1079 N N . GLN A 1 138 ? 39.313 15.636 -0.987 1.00 49.38 138 GLN A N 1
ATOM 1080 C CA . GLN A 1 138 ? 39.142 16.237 0.342 1.00 49.38 138 GLN A CA 1
ATOM 1081 C C . GLN A 1 138 ? 40.001 17.464 0.668 1.00 49.38 138 GLN A C 1
ATOM 1083 O O . GLN A 1 138 ? 41.124 17.356 1.139 1.00 49.38 138 GLN A O 1
ATOM 1088 N N . GLN A 1 139 ? 39.352 18.633 0.602 1.00 43.28 139 GLN A N 1
ATOM 1089 C CA . GLN A 1 139 ? 39.142 19.425 1.818 1.00 43.28 139 GLN A CA 1
ATOM 1090 C C . GLN A 1 139 ? 37.917 20.346 1.656 1.00 43.28 139 GLN A C 1
ATOM 1092 O O . GLN A 1 139 ? 38.021 21.476 1.190 1.00 43.28 139 GLN A O 1
ATOM 1097 N N . ALA A 1 140 ? 36.734 19.851 2.035 1.00 46.75 140 ALA A N 1
ATOM 1098 C CA . ALA A 1 140 ? 35.614 20.723 2.375 1.00 46.75 140 ALA A CA 1
ATOM 1099 C C . ALA A 1 140 ? 35.897 21.280 3.776 1.00 46.75 140 ALA A C 1
ATOM 1101 O O . ALA A 1 140 ? 36.055 20.515 4.729 1.00 46.75 140 ALA A O 1
ATOM 1102 N N . GLN A 1 141 ? 36.054 22.598 3.880 1.00 50.66 141 GLN A N 1
ATOM 1103 C CA . GLN A 1 141 ? 36.300 23.263 5.153 1.00 50.66 141 GLN A CA 1
ATOM 1104 C C . GLN A 1 141 ? 35.071 23.182 6.060 1.00 50.66 141 GLN A C 1
ATOM 1106 O O . GLN A 1 141 ? 33.925 23.293 5.626 1.00 50.66 141 GLN A O 1
ATOM 1111 N N . ALA A 1 142 ? 35.385 22.934 7.326 1.00 45.12 142 ALA A N 1
ATOM 1112 C CA . ALA A 1 142 ? 34.501 22.603 8.417 1.00 45.12 142 ALA A CA 1
ATOM 1113 C C . ALA A 1 142 ? 33.548 23.739 8.815 1.00 45.12 142 ALA A C 1
ATOM 1115 O O . ALA A 1 142 ? 33.916 24.910 8.889 1.00 45.12 142 ALA A O 1
ATOM 1116 N N . ILE A 1 143 ? 32.339 23.315 9.167 1.00 46.72 143 ILE A N 1
ATOM 1117 C CA . ILE A 1 143 ? 31.407 23.992 10.065 1.00 46.72 143 ILE A CA 1
ATOM 1118 C C . ILE A 1 143 ? 32.005 23.945 11.481 1.00 46.72 143 ILE A C 1
ATOM 1120 O O . ILE A 1 143 ? 32.388 22.869 11.940 1.00 46.72 143 ILE A O 1
ATOM 1124 N N . ALA A 1 144 ? 32.046 25.082 12.178 1.00 52.94 144 ALA A N 1
ATOM 1125 C CA . ALA A 1 144 ? 32.231 25.139 13.628 1.00 52.94 144 ALA A CA 1
ATOM 1126 C C . ALA A 1 144 ? 30.969 25.746 14.282 1.00 52.94 144 ALA A C 1
ATOM 1128 O O . ALA A 1 144 ? 30.444 26.731 13.753 1.00 52.94 144 ALA A O 1
ATOM 1129 N N . PRO A 1 145 ? 30.460 25.157 15.380 1.00 53.94 145 PRO A N 1
ATOM 1130 C CA . PRO A 1 145 ? 29.247 25.592 16.065 1.00 53.94 145 PRO A CA 1
ATOM 1131 C C . PRO A 1 145 ? 29.474 26.714 17.097 1.00 53.94 145 PRO A C 1
ATOM 1133 O O . PRO A 1 145 ? 30.566 26.900 17.625 1.00 53.94 145 PRO A O 1
ATOM 1136 N N . SER A 1 146 ? 28.370 27.424 17.331 1.00 46.41 146 SER A N 1
ATOM 1137 C CA . SER A 1 146 ? 27.964 28.287 18.451 1.00 46.41 146 SER A CA 1
ATOM 1138 C C . SER A 1 146 ? 28.759 28.247 19.763 1.00 46.41 146 SER A C 1
ATOM 1140 O O . SER A 1 146 ? 28.946 27.171 20.315 1.00 46.41 146 SER A O 1
ATOM 1142 N N . ASP A 1 147 ? 28.990 29.435 20.339 1.00 48.19 147 ASP A N 1
ATOM 1143 C CA . ASP A 1 147 ? 28.619 29.739 21.731 1.00 48.19 147 ASP A CA 1
ATOM 1144 C C . ASP A 1 147 ? 28.330 31.245 21.897 1.00 48.19 147 ASP A C 1
ATOM 1146 O O . ASP A 1 147 ? 29.134 32.106 21.535 1.00 48.19 147 ASP A O 1
ATOM 1150 N N . VAL A 1 148 ? 27.129 31.541 22.400 1.00 50.72 148 VAL A N 1
ATOM 1151 C CA . VAL A 1 148 ? 26.646 32.863 22.821 1.00 50.72 148 VAL A CA 1
ATOM 1152 C C . VAL A 1 148 ? 26.672 32.856 24.346 1.00 50.72 148 VAL A C 1
ATOM 1154 O O . VAL A 1 148 ? 26.122 31.940 24.956 1.00 50.72 148 VAL A O 1
ATOM 1157 N N . ASN A 1 149 ? 27.311 33.865 24.932 1.00 46.03 149 ASN A N 1
ATOM 1158 C CA . ASN A 1 149 ? 27.260 34.194 26.356 1.00 46.03 149 ASN A CA 1
ATOM 1159 C C . ASN A 1 149 ? 26.378 35.427 26.559 1.00 46.03 149 ASN A C 1
ATOM 1161 O O . ASN A 1 149 ? 26.458 36.329 25.691 1.00 46.03 149 ASN A O 1
#

Secondary structure (DSSP, 8-state):
-HHHHTT---HHHHHHHHHHHTSS---TTTGGGHHHHHHHHHHTTT-PPPHHHHHHHHHHH------------HHHHHHHHHHHHHHHHHHHHHHHHHHHHHHHTT--S------------------------------PPPP------